Protein AF-A0A1B7W3V5-F1 (afdb_monomer)

Solvent-accessible surface area (backbone atoms only — not comparable to full-atom values): 7570 Å² total; per-residue (Å²): 112,82,66,56,47,81,77,44,81,58,100,45,37,40,30,19,40,27,80,92,68,56,28,40,35,39,39,38,47,48,77,54,69,86,90,55,86,82,59,52,76,68,56,48,47,54,52,42,54,51,48,47,41,69,74,65,67,60,61,54,48,75,78,44,76,44,82,42,69,58,96,86,27,57,30,40,37,37,35,29,43,30,86,88,63,26,31,33,46,36,41,28,35,48,55,91,55,33,41,40,39,37,36,40,37,23,60,61,76,90,46,71,68,53,54,51,42,62,73,53,65,78,86,62,75,91,74,65,76,80,85,127

Structure (mmCIF, N/CA/C/O backbone):
data_AF-A0A1B7W3V5-F1
#
_entry.id   AF-A0A1B7W3V5-F1
#
loop_
_atom_site.group_PDB
_atom_site.id
_atom_site.type_symbol
_atom_site.label_atom_id
_atom_site.label_alt_id
_atom_site.label_comp_id
_atom_site.label_asym_id
_atom_site.label_entity_id
_atom_site.label_seq_id
_atom_site.pdbx_PDB_ins_code
_atom_site.Cartn_x
_atom_site.Cartn_y
_atom_site.Cartn_z
_atom_site.occupancy
_atom_site.B_iso_or_equiv
_atom_site.auth_seq_id
_atom_site.auth_comp_id
_atom_site.auth_asym_id
_atom_site.auth_atom_id
_atom_site.pdbx_PDB_model_num
ATOM 1 N N . TRP A 1 1 ? -11.019 -5.992 -4.744 1.00 78.12 1 TRP A N 1
ATOM 2 C CA . TRP A 1 1 ? -12.164 -5.104 -4.443 1.00 78.12 1 TRP A CA 1
ATOM 3 C C . TRP A 1 1 ? -11.693 -4.188 -3.331 1.00 78.12 1 TRP A C 1
ATOM 5 O O . TRP A 1 1 ? -11.041 -4.697 -2.429 1.00 78.12 1 TRP A O 1
ATOM 15 N N . MET A 1 2 ? -11.888 -2.871 -3.448 1.00 91.12 2 MET A N 1
ATOM 16 C CA . MET A 1 2 ? -11.469 -1.946 -2.387 1.00 91.12 2 MET A CA 1
ATOM 17 C C . MET A 1 2 ? -12.506 -1.970 -1.262 1.00 91.12 2 MET A C 1
ATOM 19 O O . MET A 1 2 ? -13.688 -1.815 -1.578 1.00 91.12 2 MET A O 1
ATOM 23 N N . PRO A 1 3 ? -12.104 -2.144 0.006 1.00 94.12 3 PRO A N 1
ATOM 24 C CA . PRO A 1 3 ? -13.029 -2.034 1.126 1.00 94.12 3 PRO A CA 1
ATOM 25 C C . PRO A 1 3 ? -13.400 -0.575 1.408 1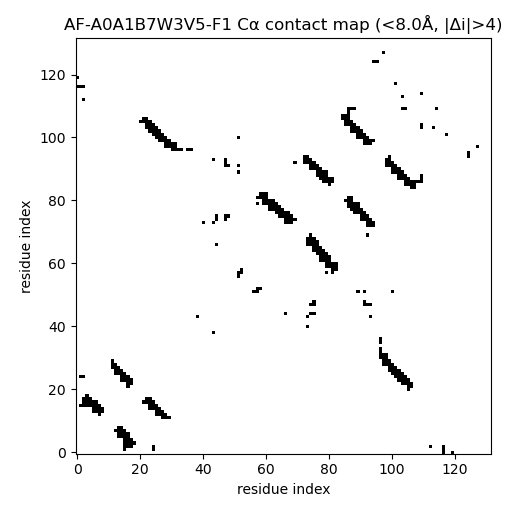.00 94.12 3 PRO A C 1
ATOM 27 O O . PRO A 1 3 ? -12.607 0.326 1.151 1.00 94.12 3 PRO A O 1
ATOM 30 N N . GLY A 1 4 ? -14.575 -0.337 1.987 1.00 94.81 4 GLY A N 1
ATOM 31 C CA . GLY A 1 4 ? -15.018 1.006 2.374 1.00 94.81 4 GLY A CA 1
ATOM 32 C C . GLY A 1 4 ? -15.430 1.915 1.209 1.00 94.81 4 GLY A C 1
ATOM 33 O O . GLY A 1 4 ? -15.608 1.482 0.069 1.00 94.81 4 GLY A O 1
ATOM 34 N N . GLU A 1 5 ? -15.616 3.195 1.522 1.00 97.00 5 GLU A N 1
ATOM 35 C CA . GLU A 1 5 ? -16.067 4.219 0.577 1.00 97.00 5 GLU A CA 1
ATOM 36 C C . GLU A 1 5 ? -14.885 4.960 -0.048 1.00 97.00 5 GLU A C 1
ATOM 38 O O . GLU A 1 5 ? -13.860 5.174 0.598 1.00 97.00 5 GLU A O 1
ATOM 43 N N . VAL A 1 6 ? -15.015 5.366 -1.313 1.00 97.56 6 VAL A N 1
ATOM 44 C CA . VAL A 1 6 ? -13.954 6.085 -2.033 1.00 97.56 6 VAL A CA 1
ATOM 45 C C . VAL A 1 6 ? -13.790 7.493 -1.473 1.00 97.56 6 VAL A C 1
ATOM 47 O O . VAL A 1 6 ? -14.704 8.307 -1.563 1.00 97.56 6 VAL A O 1
ATOM 50 N N . ALA A 1 7 ? -12.598 7.784 -0.956 1.00 96.06 7 ALA A N 1
ATOM 51 C CA . ALA A 1 7 ? -12.196 9.118 -0.520 1.00 96.06 7 ALA A CA 1
ATOM 52 C C . ALA A 1 7 ? -11.414 9.860 -1.615 1.00 96.06 7 ALA A C 1
ATOM 54 O O . ALA A 1 7 ? -11.588 11.062 -1.798 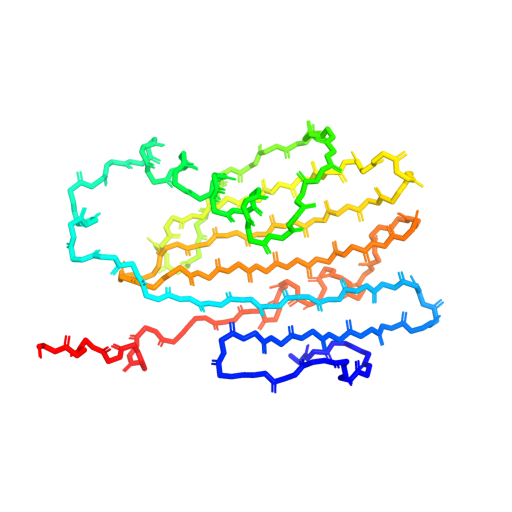1.00 96.06 7 ALA A O 1
ATOM 55 N N . GLU A 1 8 ? -10.585 9.144 -2.378 1.00 96.06 8 GLU A N 1
ATOM 56 C CA . GLU A 1 8 ? -9.818 9.700 -3.493 1.00 96.06 8 GLU A CA 1
ATOM 57 C C . GLU A 1 8 ? -9.692 8.662 -4.609 1.00 96.06 8 GLU A C 1
ATOM 59 O O . GLU A 1 8 ? -9.433 7.490 -4.350 1.00 96.06 8 GLU A O 1
ATOM 64 N N . ASN A 1 9 ? -9.854 9.094 -5.858 1.00 96.12 9 ASN A N 1
ATOM 65 C CA . ASN A 1 9 ? -9.646 8.258 -7.035 1.00 96.12 9 ASN A CA 1
ATOM 66 C C . ASN A 1 9 ? -9.030 9.103 -8.150 1.00 96.12 9 ASN A C 1
ATOM 68 O O . ASN A 1 9 ? -9.717 9.893 -8.802 1.00 96.12 9 ASN A O 1
ATOM 72 N N . THR A 1 10 ? -7.725 8.955 -8.344 1.00 94.62 10 THR A N 1
ATOM 73 C CA . THR A 1 10 ? -6.975 9.625 -9.405 1.00 94.62 10 THR A CA 1
ATOM 74 C C . THR A 1 10 ? -6.401 8.604 -10.381 1.00 94.62 10 THR A C 1
ATOM 76 O O . THR A 1 10 ? -6.533 7.394 -10.218 1.00 94.62 10 THR A O 1
ATOM 79 N N . LYS A 1 11 ? -5.699 9.090 -11.410 1.00 91.44 11 LYS A N 1
ATOM 80 C CA . LYS A 1 11 ? -4.975 8.224 -12.347 1.00 91.44 11 LYS A CA 1
ATOM 81 C C . LYS A 1 11 ? -3.946 7.316 -11.652 1.00 91.44 11 LYS A C 1
ATOM 83 O O . LYS A 1 11 ? -3.671 6.244 -12.176 1.00 91.44 11 LYS A O 1
ATOM 88 N N . ASN A 1 12 ? -3.362 7.758 -10.535 1.00 91.56 12 ASN A N 1
ATOM 89 C CA . ASN A 1 12 ? -2.200 7.115 -9.909 1.00 91.56 12 ASN A CA 1
ATOM 90 C C . ASN A 1 12 ? -2.447 6.669 -8.461 1.00 91.56 12 ASN A C 1
ATOM 92 O O . ASN A 1 12 ? -1.563 6.060 -7.859 1.00 91.56 12 ASN A O 1
ATOM 96 N N . SER A 1 13 ? -3.606 6.995 -7.891 1.00 93.25 13 SER A N 1
ATOM 97 C CA . SER A 1 13 ? -3.944 6.722 -6.496 1.00 93.25 13 SER A CA 1
ATOM 98 C C . 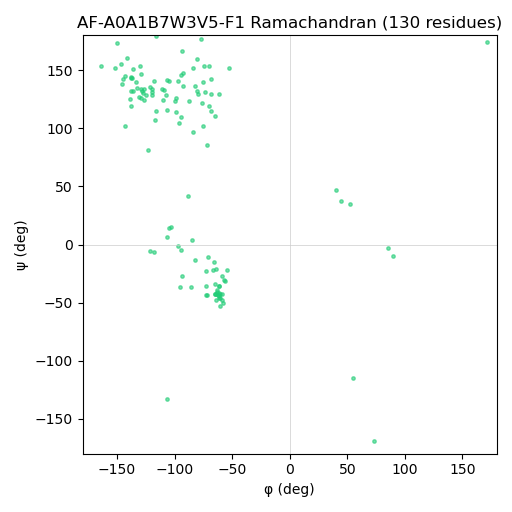SER A 1 13 ? -5.414 6.348 -6.348 1.00 93.25 13 SER A C 1
ATOM 100 O O . SER A 1 13 ? -6.284 6.884 -7.034 1.00 93.25 13 SER A O 1
ATOM 102 N N . LEU A 1 14 ? -5.691 5.442 -5.419 1.00 95.12 14 LEU A N 1
ATOM 103 C CA . LEU A 1 14 ? -7.033 5.108 -4.968 1.00 95.12 14 LEU A CA 1
ATOM 104 C C . LEU A 1 14 ? -7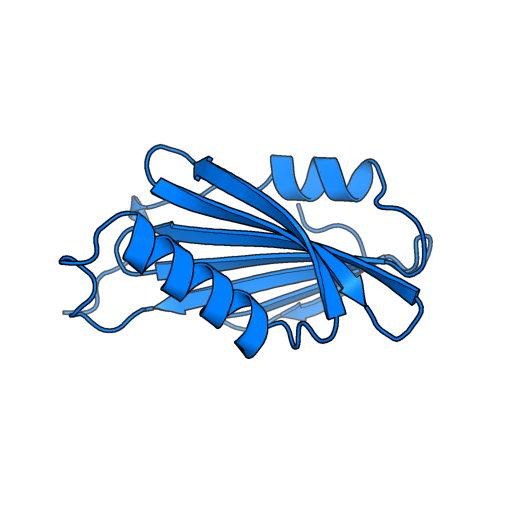.003 4.963 -3.452 1.00 95.12 14 LEU A C 1
ATOM 106 O O . LEU A 1 14 ? -6.276 4.119 -2.924 1.00 95.12 14 LEU A O 1
ATOM 110 N N . LEU A 1 15 ? -7.777 5.798 -2.766 1.00 95.50 15 LEU A N 1
ATOM 111 C CA . LEU A 1 15 ? -7.929 5.761 -1.321 1.00 95.50 15 LEU A CA 1
ATOM 112 C C . LEU A 1 15 ? -9.385 5.501 -0.973 1.00 95.50 15 LEU A C 1
ATOM 114 O O . LEU A 1 15 ? -10.294 6.151 -1.500 1.00 95.50 15 LEU A O 1
ATOM 118 N N . THR A 1 16 ? -9.594 4.581 -0.045 1.00 97.06 16 THR A N 1
ATOM 119 C CA . THR A 1 16 ? -10.909 4.300 0.517 1.00 97.06 16 THR A CA 1
ATOM 120 C C . THR A 1 16 ? -10.855 4.296 2.037 1.00 97.06 16 THR A C 1
ATOM 122 O O . THR A 1 16 ? -9.806 4.059 2.638 1.00 97.06 16 THR A O 1
ATOM 125 N N . VAL A 1 17 ? -11.988 4.591 2.667 1.00 96.56 17 VAL A N 1
ATOM 126 C CA . VAL A 1 17 ? -12.117 4.636 4.123 1.00 96.56 17 VAL A CA 1
ATOM 127 C C . VAL A 1 17 ? -13.269 3.740 4.541 1.00 96.56 17 VAL A C 1
ATOM 129 O O . VAL A 1 17 ? -14.399 3.904 4.081 1.00 96.56 17 VAL A O 1
ATOM 132 N N . ASN A 1 18 ? -12.989 2.794 5.430 1.00 95.25 18 ASN A N 1
ATOM 133 C CA . ASN A 1 18 ? -14.020 2.085 6.167 1.00 95.25 18 ASN A CA 1
ATOM 134 C C . ASN A 1 18 ? -14.226 2.792 7.512 1.00 95.25 18 ASN A C 1
ATOM 136 O O . ASN A 1 18 ? -13.365 2.751 8.390 1.00 95.25 18 ASN A O 1
ATOM 140 N N . THR A 1 19 ? -15.368 3.459 7.661 1.00 93.44 19 THR A N 1
ATOM 141 C CA . THR A 1 19 ? -15.707 4.233 8.863 1.00 93.44 19 THR A CA 1
ATOM 142 C C . THR A 1 19 ? -16.055 3.355 10.062 1.00 93.44 19 THR A C 1
ATOM 144 O O . THR A 1 19 ? -15.909 3.810 11.190 1.00 93.44 19 THR A O 1
ATOM 147 N N . LEU A 1 20 ? -16.469 2.100 9.848 1.00 91.75 20 LEU A N 1
ATOM 148 C CA . LEU A 1 20 ? -16.783 1.166 10.935 1.00 91.75 20 LEU A CA 1
ATOM 149 C C . LEU A 1 20 ? -15.524 0.679 11.651 1.00 91.75 20 LEU A C 1
ATOM 151 O O . LEU A 1 20 ? -15.546 0.459 12.856 1.00 91.75 20 LEU A O 1
ATOM 155 N N . THR A 1 21 ? -14.442 0.488 10.897 1.00 91.31 21 THR A N 1
ATOM 156 C CA . THR A 1 21 ? -13.157 -0.026 11.395 1.00 91.31 21 THR A CA 1
ATOM 157 C C . THR A 1 21 ? -12.088 1.060 11.483 1.00 91.31 21 THR A C 1
ATOM 159 O O . THR A 1 21 ? -10.918 0.742 11.691 1.00 91.31 21 THR A O 1
ATOM 162 N N . GLU A 1 22 ? -12.465 2.321 11.242 1.00 93.25 22 GLU A N 1
ATOM 163 C CA . GLU A 1 22 ? -11.563 3.477 11.143 1.00 93.25 22 GLU A CA 1
ATOM 164 C C . GLU A 1 22 ? -10.302 3.179 10.303 1.00 93.25 22 GLU A C 1
ATOM 166 O O . GLU A 1 22 ? -9.192 3.604 10.629 1.00 93.25 22 GLU A O 1
ATOM 171 N N . THR A 1 23 ? -10.466 2.402 9.225 1.00 95.38 23 THR A N 1
ATOM 172 C CA . THR A 1 23 ? -9.351 1.910 8.409 1.00 95.38 23 THR A CA 1
ATOM 173 C C . THR A 1 23 ? -9.300 2.631 7.072 1.00 95.38 23 THR A C 1
ATOM 175 O O . THR A 1 23 ? -10.286 2.692 6.338 1.00 95.38 23 THR A O 1
ATOM 178 N N . VAL A 1 24 ? -8.122 3.148 6.737 1.00 94.88 24 VAL A N 1
ATOM 179 C CA . VAL A 1 24 ? -7.814 3.752 5.443 1.00 94.88 24 VAL A CA 1
ATOM 180 C C . VAL A 1 24 ? -7.062 2.738 4.594 1.00 94.88 24 VAL A C 1
ATOM 182 O O . VAL A 1 24 ? -5.996 2.263 4.991 1.00 94.88 24 VAL A O 1
ATOM 185 N N . TYR A 1 25 ? -7.589 2.447 3.410 1.00 96.06 25 TYR A N 1
ATOM 186 C CA . TYR A 1 25 ? -6.944 1.613 2.404 1.00 96.06 25 TYR A CA 1
ATOM 187 C C . TYR A 1 25 ? -6.404 2.479 1.277 1.00 96.06 25 TYR A C 1
ATOM 189 O O . TYR A 1 25 ? -7.022 3.457 0.862 1.00 96.06 25 TYR A O 1
ATOM 197 N N . MET A 1 26 ? -5.229 2.115 0.786 1.00 94.88 26 MET A N 1
ATOM 198 C CA . MET A 1 26 ? -4.433 2.927 -0.121 1.00 94.88 26 MET A CA 1
ATOM 199 C C . MET A 1 26 ? -3.848 2.049 -1.216 1.00 94.88 26 MET A C 1
ATOM 201 O O . MET A 1 26 ? -3.231 1.024 -0.930 1.00 94.88 26 MET A O 1
ATOM 205 N N . ILE A 1 27 ? -3.978 2.487 -2.462 1.00 94.50 27 ILE A N 1
ATOM 206 C CA . ILE A 1 27 ? -3.196 1.992 -3.590 1.00 94.50 27 ILE A CA 1
ATOM 207 C C . ILE A 1 27 ? -2.586 3.199 -4.284 1.00 94.50 27 ILE A C 1
ATOM 209 O O . ILE A 1 27 ? -3.296 4.139 -4.626 1.00 94.50 27 ILE A O 1
ATOM 213 N N . PHE A 1 28 ? -1.286 3.148 -4.534 1.00 93.12 28 PHE A N 1
ATOM 214 C CA . PHE A 1 28 ? -0.568 4.108 -5.356 1.00 93.12 28 PHE A CA 1
ATOM 215 C C . PHE A 1 28 ? 0.256 3.362 -6.394 1.00 93.12 28 PHE A C 1
ATOM 217 O O . PHE A 1 28 ? 0.777 2.277 -6.134 1.00 93.12 28 PHE A O 1
ATOM 224 N N . HIS A 1 29 ? 0.415 3.950 -7.571 1.00 92.75 29 HIS A N 1
ATOM 225 C CA . HIS A 1 29 ? 1.360 3.443 -8.551 1.00 92.75 29 HIS A CA 1
ATOM 226 C C . HIS A 1 29 ? 1.988 4.565 -9.367 1.00 92.75 29 HIS A C 1
ATOM 228 O O . HIS A 1 29 ? 1.403 5.626 -9.572 1.00 92.75 29 HIS A O 1
ATOM 234 N N . GLY A 1 30 ? 3.177 4.301 -9.891 1.00 90.00 30 GLY A N 1
ATOM 235 C CA . GLY A 1 30 ? 3.893 5.241 -10.739 1.00 90.00 30 GLY A CA 1
ATOM 236 C C . GLY A 1 30 ? 5.008 4.556 -11.505 1.00 90.00 30 GLY A C 1
ATOM 237 O O . GLY A 1 30 ? 5.530 3.529 -11.072 1.00 90.00 30 GLY A O 1
ATOM 238 N N . ASP A 1 31 ? 5.356 5.119 -12.653 1.00 88.38 31 ASP A N 1
ATOM 239 C CA . ASP A 1 31 ? 6.450 4.602 -13.465 1.00 88.38 31 ASP A CA 1
ATOM 240 C C . ASP A 1 31 ? 7.792 5.115 -12.931 1.00 88.38 31 ASP A C 1
ATOM 242 O O . ASP A 1 31 ? 7.941 6.282 -12.561 1.00 88.38 31 ASP A O 1
ATOM 246 N N . LEU A 1 32 ? 8.765 4.213 -12.865 1.00 82.00 32 LEU A N 1
ATOM 247 C CA . LEU A 1 32 ? 10.144 4.495 -12.517 1.00 82.00 32 LEU A CA 1
ATOM 248 C C . LEU A 1 32 ? 10.917 4.971 -13.761 1.00 82.00 32 LEU A C 1
ATOM 250 O O . LEU A 1 32 ? 10.606 4.571 -14.898 1.00 82.00 32 LEU A O 1
ATOM 254 N N . PRO A 1 33 ? 11.961 5.798 -13.563 1.00 75.88 33 PRO A N 1
ATOM 255 C CA . PRO A 1 33 ? 12.916 6.119 -14.618 1.00 75.88 33 PRO A CA 1
ATOM 256 C C . PRO A 1 33 ? 13.495 4.849 -15.270 1.00 75.88 33 PRO A C 1
ATOM 258 O O . PRO A 1 33 ? 13.570 3.793 -14.637 1.00 75.88 33 PRO A O 1
ATOM 261 N N . THR A 1 34 ? 13.896 4.947 -16.542 1.00 64.00 34 THR A N 1
ATOM 262 C CA . THR A 1 34 ? 14.469 3.848 -17.354 1.00 64.00 34 THR A CA 1
ATOM 263 C C . THR A 1 34 ? 15.681 3.169 -16.722 1.00 64.00 34 THR A C 1
ATOM 265 O O . THR A 1 34 ? 15.961 2.013 -17.013 1.00 64.00 34 THR A O 1
ATOM 268 N N . ASP A 1 35 ? 16.359 3.851 -15.809 1.00 62.69 35 ASP A N 1
ATOM 269 C CA . ASP A 1 35 ? 17.638 3.441 -15.241 1.00 62.69 35 ASP A CA 1
ATOM 270 C C . ASP A 1 35 ? 17.441 2.538 -14.008 1.00 62.69 35 ASP A C 1
ATOM 272 O O . ASP A 1 35 ? 18.080 2.726 -12.984 1.00 62.69 35 ASP A O 1
ATOM 276 N N . THR A 1 36 ? 16.494 1.598 -14.040 1.00 61.12 36 THR A N 1
ATOM 277 C CA . THR A 1 36 ? 16.210 0.716 -12.885 1.00 61.12 36 THR A CA 1
ATOM 278 C C . THR A 1 36 ? 16.438 -0.767 -13.167 1.00 61.12 36 THR A C 1
ATOM 280 O O . THR A 1 36 ? 16.456 -1.566 -12.233 1.00 61.12 36 THR A O 1
ATOM 283 N N . ASP A 1 37 ? 16.729 -1.130 -14.419 1.00 64.50 37 ASP A N 1
ATOM 284 C CA . ASP A 1 37 ? 16.952 -2.521 -14.839 1.00 64.50 37 ASP A CA 1
ATOM 285 C C . ASP A 1 37 ? 18.277 -3.127 -14.324 1.00 64.50 37 ASP A C 1
ATOM 287 O O . ASP A 1 37 ? 18.482 -4.334 -14.436 1.00 64.50 37 ASP A O 1
ATOM 291 N N . TYR A 1 38 ? 19.182 -2.320 -13.756 1.00 68.31 38 TYR A N 1
ATOM 292 C CA . TYR A 1 38 ? 20.471 -2.780 -13.216 1.00 68.31 38 TYR A CA 1
ATOM 293 C C . TYR A 1 38 ? 20.456 -3.078 -11.712 1.00 68.31 38 TYR A C 1
ATOM 295 O O . TYR A 1 38 ? 21.485 -3.490 -11.176 1.00 68.31 38 TYR A O 1
ATOM 303 N N . LEU A 1 39 ? 19.342 -2.818 -11.021 1.00 75.06 39 LEU A N 1
ATOM 304 C CA . LEU A 1 39 ? 19.294 -2.927 -9.566 1.00 75.06 39 LEU A CA 1
ATOM 305 C C . LEU A 1 39 ? 19.286 -4.394 -9.124 1.00 75.06 39 LEU A C 1
ATOM 307 O O . LEU A 1 39 ? 18.479 -5.195 -9.601 1.00 75.06 39 LEU A O 1
ATOM 311 N N . ASP A 1 40 ? 20.157 -4.735 -8.177 1.00 82.44 40 ASP A N 1
ATOM 312 C CA . ASP A 1 40 ? 20.100 -6.025 -7.490 1.00 82.44 40 ASP A CA 1
ATOM 313 C C . ASP A 1 40 ? 18.980 -6.063 -6.430 1.00 82.44 40 ASP A C 1
ATOM 315 O O . ASP A 1 40 ? 18.262 -5.087 -6.193 1.00 82.44 40 ASP A O 1
ATOM 319 N N . SER A 1 41 ? 18.794 -7.214 -5.783 1.00 80.12 41 SER A N 1
ATOM 320 C CA . SER A 1 41 ? 17.717 -7.411 -4.807 1.00 80.12 41 SER A CA 1
ATOM 321 C C . SER A 1 41 ? 17.797 -6.485 -3.588 1.00 80.12 41 SER A C 1
ATOM 323 O O . SER A 1 41 ? 16.752 -6.057 -3.095 1.00 80.12 41 SER A O 1
ATOM 325 N N . GLU A 1 42 ? 18.999 -6.161 -3.104 1.00 84.69 42 GLU A N 1
ATOM 326 C CA . GLU A 1 42 ? 19.176 -5.258 -1.957 1.00 84.69 42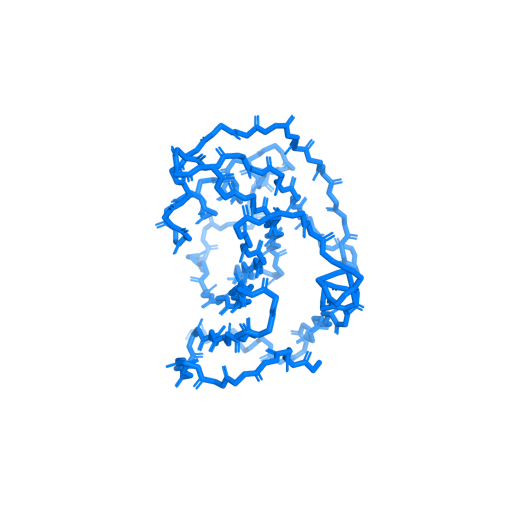 GLU A CA 1
ATOM 327 C C . GLU A 1 42 ? 18.863 -3.817 -2.369 1.00 84.69 42 GLU A C 1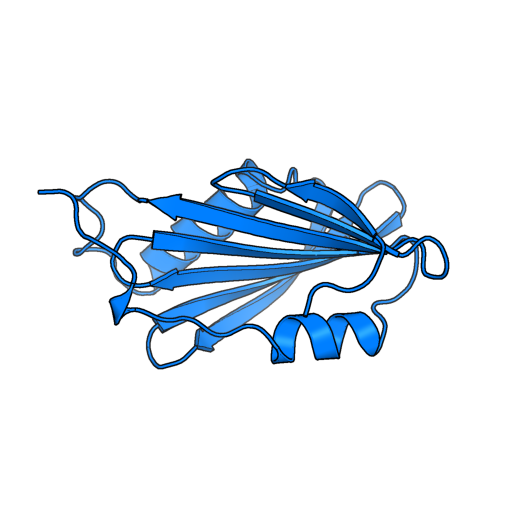
ATOM 329 O O . GLU A 1 42 ? 18.111 -3.115 -1.692 1.00 84.69 42 GLU A O 1
ATOM 334 N N . GLN A 1 43 ? 19.335 -3.398 -3.542 1.00 86.62 43 GLN A N 1
ATOM 335 C CA . GLN A 1 43 ? 19.045 -2.071 -4.080 1.00 86.62 43 GLN A CA 1
ATOM 336 C C . GLN A 1 43 ? 17.548 -1.878 -4.358 1.00 86.62 43 GLN A C 1
ATOM 338 O O . GLN A 1 43 ? 16.977 -0.833 -4.035 1.00 86.62 43 GLN A O 1
ATOM 343 N N . ILE A 1 44 ? 16.873 -2.898 -4.899 1.00 85.62 44 ILE A N 1
ATOM 344 C CA . ILE A 1 44 ? 15.415 -2.886 -5.079 1.00 85.62 44 ILE A CA 1
ATOM 345 C C . ILE A 1 44 ? 14.712 -2.695 -3.734 1.00 85.62 44 ILE A C 1
ATOM 347 O O . ILE A 1 44 ? 13.774 -1.901 -3.629 1.00 85.62 44 ILE A O 1
ATOM 351 N N . ARG A 1 45 ? 15.172 -3.378 -2.685 1.00 85.06 45 ARG A N 1
ATOM 352 C CA . ARG A 1 45 ? 14.599 -3.255 -1.343 1.00 85.06 45 ARG A CA 1
ATOM 353 C C . ARG A 1 45 ? 14.724 -1.836 -0.799 1.00 85.06 45 ARG A C 1
ATOM 355 O O . ARG A 1 45 ? 13.742 -1.298 -0.285 1.00 85.06 45 ARG A O 1
ATOM 362 N N . GLU A 1 46 ? 15.890 -1.215 -0.929 1.00 87.50 46 GLU A N 1
ATOM 363 C CA . GLU A 1 46 ? 16.108 0.170 -0.502 1.00 87.50 46 GLU A CA 1
ATOM 364 C C . GLU A 1 46 ? 15.195 1.149 -1.250 1.00 87.50 46 GLU A C 1
ATOM 366 O O . GLU A 1 46 ? 14.573 2.023 -0.633 1.00 87.50 46 GLU A O 1
ATOM 371 N N . VAL A 1 47 ? 15.042 0.964 -2.566 1.00 88.88 47 VAL A N 1
ATOM 372 C CA . VAL A 1 47 ? 14.121 1.755 -3.395 1.00 88.88 47 VAL A CA 1
ATOM 373 C C . VAL A 1 47 ? 12.683 1.594 -2.913 1.00 88.88 47 VAL A C 1
ATOM 375 O O . VAL A 1 47 ? 11.975 2.592 -2.750 1.00 88.88 47 VAL A O 1
ATOM 378 N N . LEU A 1 48 ? 12.247 0.364 -2.638 1.00 91.31 48 LEU A N 1
ATOM 379 C CA . LEU A 1 48 ? 10.898 0.077 -2.158 1.00 91.31 48 LEU A CA 1
ATOM 380 C C . LEU A 1 48 ? 10.635 0.698 -0.779 1.00 91.31 48 LEU A C 1
ATOM 382 O O . LEU A 1 48 ? 9.628 1.385 -0.596 1.00 91.31 48 LEU A O 1
ATOM 386 N N . GLN A 1 49 ? 11.553 0.530 0.177 1.00 88.44 49 GLN A N 1
ATOM 387 C CA . GLN A 1 49 ? 11.428 1.123 1.513 1.00 88.44 49 GLN A CA 1
ATOM 388 C C . GLN A 1 49 ? 11.398 2.653 1.459 1.00 88.44 49 GLN A C 1
ATOM 390 O O . GLN A 1 49 ? 10.572 3.286 2.122 1.00 88.44 49 GLN A O 1
ATOM 395 N N . THR A 1 50 ? 12.272 3.255 0.652 1.00 88.12 50 THR A N 1
ATOM 396 C CA . THR A 1 50 ? 12.318 4.710 0.461 1.00 88.12 50 THR A CA 1
ATOM 397 C C . THR A 1 50 ? 11.027 5.213 -0.175 1.00 88.12 50 THR A C 1
ATOM 399 O O . THR A 1 50 ? 10.463 6.216 0.263 1.00 88.12 50 THR A O 1
ATOM 402 N N . SER A 1 51 ? 10.514 4.487 -1.170 1.00 88.44 51 SER A N 1
ATOM 403 C CA . SER A 1 51 ? 9.277 4.833 -1.867 1.00 88.44 51 SER A CA 1
ATOM 404 C C . SER A 1 51 ? 8.058 4.762 -0.954 1.00 88.44 51 SER A C 1
ATOM 406 O O . SER A 1 51 ? 7.240 5.680 -0.978 1.00 88.44 51 SER A O 1
ATOM 408 N N . LEU A 1 52 ? 7.962 3.731 -0.109 1.00 88.25 52 LEU A N 1
ATOM 409 C CA . LEU A 1 52 ? 6.923 3.624 0.916 1.00 88.25 52 LEU A CA 1
ATOM 410 C C . LEU A 1 52 ? 6.955 4.826 1.864 1.00 88.25 52 LEU A C 1
ATOM 412 O O . LEU A 1 52 ? 5.942 5.499 2.042 1.00 88.25 52 LEU A O 1
ATOM 416 N N . ARG A 1 53 ? 8.133 5.153 2.409 1.00 83.38 53 ARG A N 1
ATOM 417 C CA . ARG A 1 53 ? 8.294 6.284 3.336 1.00 83.38 53 ARG A CA 1
ATOM 418 C C . ARG A 1 53 ? 7.940 7.628 2.706 1.00 83.38 53 ARG A C 1
ATOM 420 O O . ARG A 1 53 ? 7.298 8.443 3.359 1.00 83.38 53 ARG A O 1
ATOM 427 N N . LYS A 1 54 ? 8.343 7.851 1.452 1.00 82.31 54 LYS A N 1
ATOM 428 C CA . LYS A 1 54 ? 8.118 9.116 0.741 1.00 82.31 54 LYS A CA 1
ATOM 429 C C . LYS A 1 54 ? 6.657 9.320 0.340 1.00 82.31 54 LYS A C 1
ATOM 431 O O . LYS A 1 54 ? 6.164 10.436 0.452 1.00 82.31 54 LYS A O 1
ATOM 436 N N . ASN A 1 55 ? 5.990 8.283 -0.168 1.00 75.19 55 ASN A N 1
ATOM 437 C CA . ASN A 1 55 ? 4.676 8.436 -0.801 1.00 75.19 55 ASN A CA 1
ATOM 438 C C . ASN A 1 55 ? 3.501 8.207 0.153 1.00 75.19 55 ASN A C 1
ATOM 440 O O . ASN A 1 55 ? 2.441 8.779 -0.066 1.00 75.19 55 ASN A O 1
ATOM 444 N N . LEU A 1 56 ? 3.672 7.399 1.203 1.00 70.06 56 LEU A N 1
ATOM 445 C CA . LEU A 1 56 ? 2.592 7.086 2.149 1.00 70.06 56 LEU A CA 1
ATOM 446 C C . LEU A 1 56 ? 2.715 7.859 3.472 1.00 70.06 56 LEU A C 1
ATOM 448 O O . LEU A 1 56 ? 2.087 7.480 4.457 1.00 70.06 56 LEU A O 1
ATOM 452 N N . ASP A 1 57 ? 3.557 8.905 3.496 1.00 66.88 57 ASP A N 1
ATOM 453 C CA . ASP A 1 57 ? 3.915 9.713 4.676 1.00 66.88 57 ASP A CA 1
ATOM 454 C C . ASP A 1 57 ? 4.101 8.851 5.933 1.00 66.88 57 ASP A C 1
ATOM 456 O O . ASP A 1 57 ? 3.557 9.119 7.008 1.00 66.88 57 ASP A O 1
ATOM 460 N N . ILE A 1 58 ? 4.843 7.750 5.780 1.00 70.44 58 ILE A N 1
ATOM 461 C CA . ILE A 1 58 ? 5.047 6.773 6.848 1.00 70.44 58 ILE A CA 1
ATOM 462 C C . ILE A 1 58 ? 5.977 7.392 7.892 1.00 70.44 58 ILE A C 1
ATOM 464 O O . ILE A 1 58 ? 7.196 7.208 7.875 1.00 70.44 58 ILE A O 1
ATOM 468 N N . ARG A 1 59 ? 5.385 8.137 8.823 1.00 74.00 59 ARG A N 1
ATOM 469 C CA . ARG A 1 59 ? 6.032 8.642 10.032 1.00 74.00 59 ARG A CA 1
ATOM 470 C C . ARG A 1 59 ? 5.722 7.674 11.159 1.00 74.00 59 ARG A C 1
ATOM 472 O O . ARG A 1 59 ? 4.595 7.611 11.646 1.00 74.00 59 ARG A O 1
ATOM 479 N N . GLY A 1 60 ? 6.709 6.870 11.527 1.00 81.38 60 GLY A N 1
ATOM 480 C CA . GLY A 1 60 ? 6.523 5.826 12.522 1.00 81.38 60 GLY A CA 1
ATOM 481 C C . GLY A 1 60 ? 7.724 4.903 12.641 1.00 81.38 60 GLY A C 1
ATOM 482 O O . GLY A 1 60 ? 8.690 4.986 11.879 1.00 81.38 60 GLY A O 1
ATOM 483 N N . LYS A 1 61 ? 7.653 4.009 13.622 1.00 89.69 61 LYS A N 1
ATOM 484 C CA . LYS A 1 61 ? 8.642 2.959 13.832 1.00 89.69 61 LYS A CA 1
ATOM 485 C C . LYS A 1 61 ? 8.254 1.746 12.994 1.00 89.69 61 LYS A C 1
ATOM 487 O O . LYS A 1 61 ? 7.172 1.195 13.174 1.00 89.69 61 LYS A O 1
ATOM 492 N N . VAL A 1 62 ? 9.154 1.298 12.121 1.00 91.44 62 VAL A N 1
ATOM 493 C CA . VAL A 1 62 ? 9.015 -0.006 11.459 1.00 91.44 62 VAL A CA 1
ATOM 494 C C . VAL A 1 62 ? 9.198 -1.091 12.522 1.00 91.44 62 VAL A C 1
ATOM 496 O O . VAL A 1 62 ? 10.266 -1.202 13.123 1.00 91.44 62 VAL A O 1
ATOM 499 N N . ILE A 1 63 ? 8.140 -1.852 12.784 1.00 93.00 63 ILE A N 1
ATOM 500 C CA . ILE A 1 63 ? 8.120 -2.967 13.738 1.00 93.00 63 ILE A CA 1
ATOM 501 C C . ILE A 1 63 ? 8.592 -4.252 13.062 1.00 93.00 63 ILE A C 1
ATOM 503 O O . ILE A 1 63 ? 9.292 -5.055 13.674 1.00 93.00 63 ILE A O 1
ATOM 507 N N . LYS A 1 64 ? 8.235 -4.429 11.786 1.00 93.38 64 LYS A N 1
ATOM 508 C CA . LYS A 1 64 ? 8.618 -5.588 10.982 1.00 93.38 64 LYS A CA 1
ATOM 509 C C . LYS A 1 64 ? 8.860 -5.163 9.539 1.00 93.38 64 LYS A C 1
ATOM 511 O O . LYS A 1 64 ? 8.145 -4.315 9.015 1.00 93.38 64 LYS A O 1
ATOM 516 N N . SER A 1 65 ? 9.865 -5.768 8.919 1.00 93.50 65 SER A N 1
ATOM 517 C CA . SER A 1 65 ? 10.143 -5.681 7.487 1.00 93.50 65 SER A CA 1
ATOM 518 C C . SER A 1 65 ? 10.293 -7.102 6.964 1.00 93.50 65 SER A C 1
ATOM 520 O O . SER A 1 65 ? 10.945 -7.929 7.605 1.00 93.50 65 SER A O 1
ATOM 522 N N . THR A 1 66 ? 9.627 -7.431 5.867 1.00 94.44 66 THR A N 1
ATOM 523 C CA . THR A 1 66 ? 9.614 -8.784 5.308 1.00 94.44 66 THR A CA 1
ATOM 524 C C . THR A 1 66 ? 9.728 -8.708 3.803 1.00 94.44 66 THR A C 1
ATOM 526 O O . THR A 1 66 ? 8.940 -8.032 3.148 1.00 94.44 66 THR A O 1
ATOM 529 N N . ASP A 1 67 ? 10.716 -9.408 3.264 1.00 91.81 67 ASP A N 1
ATOM 530 C CA . ASP A 1 67 ? 10.882 -9.511 1.824 1.00 91.81 67 ASP A CA 1
ATOM 531 C C . ASP A 1 67 ? 9.826 -10.467 1.276 1.00 91.81 67 ASP A C 1
ATOM 533 O O . ASP A 1 67 ? 9.495 -11.486 1.889 1.00 91.81 67 ASP A O 1
ATOM 537 N N . MET A 1 68 ? 9.265 -10.117 0.127 1.00 90.69 68 MET A N 1
ATOM 538 C CA . MET A 1 68 ? 8.204 -10.890 -0.498 1.00 90.69 68 MET A CA 1
ATOM 539 C C . MET A 1 68 ? 8.369 -10.929 -2.006 1.00 90.69 68 MET A C 1
ATOM 541 O O . MET A 1 68 ? 9.056 -10.109 -2.610 1.00 90.69 68 MET A O 1
ATOM 545 N N . VAL A 1 69 ? 7.718 -11.910 -2.621 1.00 88.75 69 VAL A N 1
ATOM 546 C CA . VAL A 1 69 ? 7.700 -12.073 -4.070 1.00 88.75 69 VAL A CA 1
ATOM 547 C C . VAL A 1 69 ? 6.260 -12.260 -4.508 1.00 88.75 69 VAL A C 1
ATOM 549 O O . VAL A 1 69 ? 5.569 -13.152 -4.019 1.00 88.75 69 VAL A O 1
ATOM 552 N N . ILE A 1 70 ? 5.815 -11.446 -5.461 1.00 85.88 70 ILE A N 1
ATOM 553 C CA . ILE A 1 70 ? 4.495 -11.574 -6.076 1.00 85.88 70 ILE A CA 1
ATOM 554 C C . ILE A 1 70 ? 4.669 -11.891 -7.557 1.00 85.88 70 ILE A C 1
ATOM 556 O O . ILE A 1 70 ? 5.226 -11.108 -8.317 1.00 85.88 70 ILE A O 1
ATOM 560 N N . GLN A 1 71 ? 4.233 -13.079 -7.982 1.00 85.50 71 GLN A N 1
ATOM 561 C CA . GLN A 1 71 ? 4.336 -13.513 -9.386 1.00 85.50 71 GLN A CA 1
ATOM 562 C C . GLN A 1 71 ? 5.760 -13.386 -9.980 1.00 85.50 71 GLN A C 1
ATOM 564 O O . GLN A 1 71 ? 5.923 -13.059 -11.152 1.00 85.50 71 GLN A O 1
ATOM 569 N N . GLY A 1 72 ? 6.793 -13.624 -9.164 1.00 86.88 72 GLY A N 1
ATOM 570 C CA . GLY A 1 72 ? 8.201 -13.505 -9.563 1.00 86.88 72 GLY A CA 1
ATOM 571 C C . GLY A 1 72 ? 8.791 -12.093 -9.462 1.00 86.88 72 GLY A C 1
ATOM 572 O O . GLY A 1 72 ? 9.986 -11.935 -9.690 1.00 86.88 72 GLY A O 1
ATOM 573 N N . TYR A 1 73 ? 7.997 -11.085 -9.091 1.00 87.94 73 TYR A N 1
ATOM 574 C CA . TYR A 1 73 ? 8.466 -9.717 -8.883 1.00 87.94 73 TYR A CA 1
ATOM 575 C C . TYR A 1 73 ? 8.841 -9.462 -7.420 1.00 87.94 73 TYR A C 1
ATOM 577 O O . TYR A 1 73 ? 8.083 -9.859 -6.527 1.00 87.94 73 TYR A O 1
ATOM 585 N N . PRO A 1 74 ? 9.974 -8.789 -7.162 1.00 88.69 74 PRO A N 1
ATOM 586 C CA . PRO A 1 74 ? 10.409 -8.460 -5.815 1.00 88.69 74 PRO A CA 1
ATOM 587 C C . PRO A 1 74 ? 9.483 -7.429 -5.168 1.00 88.69 74 PRO A C 1
ATOM 589 O O . PRO A 1 74 ? 9.002 -6.484 -5.806 1.00 88.69 74 PRO A O 1
ATOM 592 N N . GLY A 1 75 ? 9.263 -7.612 -3.873 1.00 92.44 75 GLY A N 1
ATOM 593 C CA . GLY A 1 75 ? 8.486 -6.715 -3.045 1.00 92.44 75 GLY A CA 1
ATOM 594 C C . GLY A 1 75 ? 8.947 -6.702 -1.597 1.00 92.44 75 GLY A C 1
ATOM 595 O O . GLY A 1 75 ? 9.775 -7.505 -1.166 1.00 92.44 75 GLY A O 1
ATOM 596 N N . ILE A 1 76 ? 8.361 -5.790 -0.836 1.00 94.50 76 ILE A N 1
ATOM 597 C CA . ILE A 1 76 ? 8.568 -5.682 0.602 1.00 94.50 76 ILE A CA 1
ATOM 598 C C . ILE A 1 76 ? 7.247 -5.425 1.303 1.00 94.50 76 ILE A C 1
ATOM 600 O O . ILE A 1 76 ? 6.408 -4.676 0.806 1.00 94.50 76 ILE A O 1
ATOM 604 N N . GLU A 1 77 ? 7.106 -6.002 2.485 1.00 95.06 77 GLU A N 1
ATOM 605 C CA . GLU A 1 77 ? 6.073 -5.671 3.446 1.00 95.06 77 GLU A CA 1
ATOM 606 C C . GLU A 1 77 ? 6.685 -4.978 4.664 1.00 95.06 77 GLU A C 1
ATOM 608 O O . GLU A 1 77 ? 7.684 -5.438 5.221 1.00 95.06 77 GLU A O 1
ATOM 613 N N . LEU A 1 78 ? 6.065 -3.882 5.096 1.00 94.44 78 LEU A N 1
ATOM 614 C CA . LEU A 1 78 ? 6.397 -3.159 6.314 1.00 94.44 78 LEU A CA 1
ATOM 615 C C . LEU A 1 78 ? 5.189 -3.138 7.252 1.00 94.44 78 LEU A C 1
ATOM 617 O O . LEU A 1 78 ? 4.107 -2.702 6.862 1.00 94.44 78 LEU A O 1
ATOM 621 N N . LEU A 1 79 ? 5.410 -3.527 8.508 1.00 94.06 79 LEU A N 1
ATOM 622 C CA . LEU A 1 79 ? 4.499 -3.245 9.615 1.00 94.06 79 LEU A CA 1
ATOM 623 C C . LEU A 1 79 ? 5.029 -2.034 10.381 1.00 94.06 79 LEU A C 1
ATOM 625 O O . LEU A 1 79 ? 6.186 -2.025 10.815 1.00 94.06 79 LEU A O 1
ATOM 629 N N . VAL A 1 80 ? 4.194 -1.019 10.555 1.00 92.94 80 VAL A N 1
ATOM 630 C CA . VAL A 1 80 ? 4.576 0.276 11.113 1.00 92.94 80 VAL A CA 1
ATOM 631 C C . VAL A 1 80 ? 3.664 0.637 12.272 1.00 92.94 80 VAL A C 1
ATOM 633 O O . VAL A 1 80 ? 2.445 0.568 12.163 1.00 92.94 80 VAL A O 1
ATOM 636 N N . GLN A 1 81 ? 4.275 1.084 13.364 1.00 92.44 81 GLN A N 1
ATOM 637 C CA . GLN A 1 81 ? 3.593 1.762 14.457 1.00 92.44 81 GLN A CA 1
ATOM 638 C C . GLN A 1 81 ? 3.784 3.272 14.286 1.00 92.44 81 GLN A C 1
ATOM 640 O O . GLN A 1 81 ? 4.912 3.773 14.369 1.00 92.44 81 GLN A O 1
ATOM 645 N N . HIS A 1 82 ? 2.701 3.999 14.032 1.00 90.81 82 HIS A N 1
ATOM 646 C CA . HIS A 1 82 ? 2.726 5.450 13.868 1.00 90.81 82 HIS A CA 1
ATOM 647 C C . HIS A 1 82 ? 2.758 6.175 15.215 1.00 90.81 82 HIS A C 1
ATOM 649 O O . HIS A 1 82 ? 2.407 5.621 16.260 1.00 90.81 82 HIS A O 1
ATOM 655 N N . SER A 1 83 ? 3.191 7.438 15.192 1.00 88.44 83 SER A N 1
ATOM 656 C CA . SER A 1 83 ? 3.326 8.272 16.396 1.00 88.44 83 SER A CA 1
ATOM 657 C C . SER A 1 83 ? 1.997 8.616 17.068 1.00 88.44 83 SER A C 1
ATOM 659 O O . SER A 1 83 ? 1.987 8.950 18.246 1.00 88.44 83 SER A O 1
ATOM 661 N N . ASP A 1 84 ? 0.891 8.555 16.328 1.00 89.06 84 ASP A N 1
ATOM 662 C CA . ASP A 1 84 ? -0.466 8.767 16.842 1.00 89.06 84 ASP A CA 1
ATOM 663 C C . ASP A 1 84 ? -1.091 7.498 17.448 1.00 89.06 84 ASP A C 1
ATOM 665 O O . ASP A 1 84 ? -2.250 7.519 17.851 1.00 89.06 84 ASP A O 1
ATOM 669 N N . GLY A 1 85 ? -0.334 6.398 17.514 1.00 89.19 85 GLY A N 1
ATOM 670 C CA . GLY A 1 85 ? -0.798 5.111 18.030 1.00 89.19 85 GLY A CA 1
ATOM 671 C C . GLY A 1 85 ? -1.424 4.193 16.978 1.00 89.19 85 GLY A C 1
ATOM 672 O O . GLY A 1 85 ? -1.586 3.010 17.260 1.00 89.19 85 GLY A O 1
ATOM 673 N N . SER A 1 86 ? -1.678 4.677 15.759 1.00 92.19 86 SER A N 1
ATOM 674 C CA . SER A 1 86 ? -2.214 3.841 14.678 1.00 92.19 86 SER A CA 1
ATOM 675 C C . SER A 1 86 ? -1.198 2.817 14.160 1.00 92.19 86 SER A C 1
ATOM 677 O O . SER A 1 86 ? 0.021 3.029 14.214 1.00 92.19 86 SER A O 1
ATOM 679 N N . GLN A 1 87 ? -1.704 1.709 13.623 1.00 93.31 87 GLN A N 1
ATOM 680 C CA . GLN A 1 87 ? -0.918 0.670 12.967 1.00 93.31 87 GLN A CA 1
ATOM 681 C C . GLN A 1 87 ? -1.112 0.714 11.454 1.00 93.31 87 GLN A C 1
ATOM 683 O O . GLN A 1 87 ? -2.212 0.945 10.951 1.00 93.31 87 GLN A O 1
ATOM 688 N N . GLY A 1 88 ? -0.028 0.472 10.724 1.00 94.19 88 GLY A N 1
ATOM 689 C CA . GLY A 1 88 ? -0.033 0.395 9.272 1.00 94.19 88 GLY A CA 1
ATOM 690 C C . GLY A 1 88 ? 0.649 -0.870 8.768 1.00 94.19 88 GLY A C 1
ATOM 691 O O . GLY A 1 88 ? 1.748 -1.203 9.212 1.00 94.19 88 GLY A O 1
ATOM 692 N N . GLN A 1 89 ? 0.019 -1.549 7.814 1.00 95.44 89 GLN A N 1
ATOM 693 C CA . GLN A 1 89 ? 0.664 -2.554 6.973 1.00 95.44 89 GLN A CA 1
ATOM 694 C C . GLN A 1 89 ? 0.795 -1.986 5.572 1.00 95.44 89 GLN A C 1
ATOM 696 O O . GLN A 1 89 ? -0.156 -1.431 5.022 1.00 95.44 89 GLN A O 1
ATOM 701 N N . TYR A 1 90 ? 1.984 -2.123 5.002 1.00 95.38 90 TYR A N 1
ATOM 702 C CA . TYR A 1 90 ? 2.314 -1.550 3.712 1.00 95.38 90 TYR A CA 1
ATOM 703 C C . TYR A 1 90 ? 3.070 -2.554 2.868 1.00 95.38 90 TYR A C 1
ATOM 705 O O . TYR A 1 90 ? 4.044 -3.132 3.337 1.00 95.38 90 TYR A O 1
ATOM 713 N N . GLN A 1 91 ? 2.656 -2.721 1.621 1.00 95.38 91 GLN A N 1
ATOM 714 C CA . GLN A 1 91 ? 3.331 -3.560 0.646 1.00 95.38 91 GLN A CA 1
ATOM 715 C C . GLN A 1 91 ? 3.795 -2.702 -0.523 1.00 95.38 91 GLN A C 1
ATOM 717 O O . GLN A 1 91 ? 3.094 -1.783 -0.949 1.00 95.38 91 GLN A O 1
ATOM 722 N N . ALA A 1 92 ? 4.980 -2.988 -1.044 1.00 94.44 92 ALA A N 1
ATOM 723 C CA . ALA A 1 92 ? 5.479 -2.332 -2.238 1.00 94.44 92 ALA A CA 1
ATOM 724 C C . ALA A 1 92 ? 6.141 -3.325 -3.182 1.00 94.44 92 ALA A C 1
ATOM 726 O O . ALA A 1 92 ? 6.822 -4.244 -2.736 1.00 94.44 92 ALA A O 1
ATOM 727 N N . TYR A 1 93 ? 5.955 -3.108 -4.482 1.00 92.88 93 TYR A N 1
ATOM 728 C CA . TYR A 1 93 ? 6.423 -3.993 -5.544 1.00 92.88 93 TYR A CA 1
ATOM 729 C C . TYR A 1 93 ? 7.005 -3.190 -6.699 1.00 92.88 93 TYR A C 1
ATOM 731 O O . TYR A 1 93 ? 6.454 -2.149 -7.066 1.00 92.88 93 TYR A O 1
ATOM 739 N N . ILE A 1 94 ? 8.066 -3.711 -7.316 1.00 89.38 94 ILE A N 1
ATOM 740 C CA . ILE A 1 94 ? 8.536 -3.237 -8.621 1.00 89.38 94 ILE A CA 1
ATOM 741 C C . ILE A 1 94 ? 8.175 -4.289 -9.660 1.00 89.38 94 ILE A C 1
ATOM 743 O O . ILE A 1 94 ? 8.668 -5.414 -9.630 1.00 89.38 94 ILE A O 1
ATOM 747 N N . VAL A 1 95 ? 7.308 -3.915 -10.595 1.00 88.56 95 VAL A N 1
ATOM 748 C CA . VAL A 1 95 ? 6.869 -4.782 -11.686 1.00 88.56 95 VAL A CA 1
ATOM 749 C C . VAL A 1 95 ? 7.310 -4.152 -12.991 1.00 88.56 95 VAL A C 1
ATOM 751 O O . VAL A 1 95 ? 6.726 -3.162 -13.436 1.00 88.56 95 VAL A O 1
ATOM 754 N N . ARG A 1 96 ? 8.331 -4.739 -13.624 1.00 85.12 96 ARG A N 1
ATOM 755 C CA . ARG A 1 96 ? 9.026 -4.109 -14.757 1.00 85.12 96 ARG A CA 1
ATOM 756 C C . ARG A 1 96 ? 9.510 -2.721 -14.315 1.00 85.12 96 ARG A C 1
ATOM 758 O O . ARG A 1 96 ? 10.288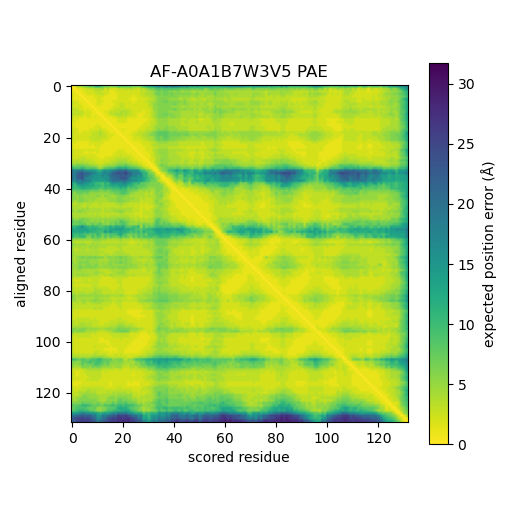 -2.634 -13.379 1.00 85.12 96 ARG A O 1
ATOM 765 N N . ARG A 1 97 ? 8.977 -1.651 -14.905 1.00 85.19 97 ARG A N 1
ATOM 766 C CA . ARG A 1 97 ? 9.287 -0.260 -14.558 1.00 85.19 97 ARG A CA 1
ATOM 767 C C . ARG A 1 97 ? 8.188 0.435 -13.756 1.00 85.19 97 ARG A C 1
ATOM 769 O O . ARG A 1 97 ? 8.208 1.652 -13.655 1.00 85.19 97 ARG A O 1
ATOM 776 N N . ARG A 1 98 ? 7.212 -0.287 -13.201 1.00 89.88 98 ARG A N 1
ATOM 777 C CA . ARG A 1 98 ? 6.136 0.318 -12.406 1.00 89.88 98 ARG A CA 1
ATOM 778 C C . ARG A 1 98 ? 6.271 -0.040 -10.937 1.00 89.88 98 ARG A C 1
ATOM 780 O O . ARG A 1 98 ? 6.286 -1.215 -10.571 1.00 89.88 98 ARG A O 1
ATOM 787 N N . LEU A 1 99 ? 6.326 0.994 -10.110 1.00 91.56 99 LEU A N 1
ATOM 788 C CA . LEU A 1 99 ? 6.197 0.899 -8.670 1.00 91.56 99 LEU A CA 1
ATOM 789 C C . LEU A 1 99 ? 4.715 0.789 -8.311 1.00 91.56 99 LEU A C 1
ATOM 791 O O . LEU A 1 99 ? 3.901 1.592 -8.770 1.00 91.56 99 LEU A O 1
ATOM 795 N N . TYR A 1 100 ? 4.388 -0.167 -7.453 1.00 93.94 100 TYR A N 1
ATOM 796 C CA . TYR A 1 100 ? 3.088 -0.286 -6.804 1.00 93.94 100 TYR A CA 1
ATOM 797 C C . TYR A 1 100 ? 3.282 -0.191 -5.300 1.00 93.94 100 TYR A C 1
ATOM 799 O O . TYR A 1 100 ? 4.131 -0.890 -4.757 1.00 93.94 100 TYR A O 1
ATOM 807 N N . LEU A 1 101 ? 2.492 0.648 -4.640 1.00 94.69 101 LEU A N 1
ATOM 808 C CA . LEU A 1 101 ? 2.434 0.777 -3.191 1.00 94.69 101 LEU A CA 1
ATOM 809 C C . LEU A 1 101 ? 1.005 0.499 -2.743 1.00 94.69 101 LEU A C 1
ATOM 811 O O . LEU A 1 101 ? 0.050 1.001 -3.332 1.00 94.69 101 LEU A O 1
ATOM 815 N N . ILE A 1 102 ? 0.860 -0.287 -1.693 1.00 95.25 102 ILE A N 1
ATOM 816 C CA . ILE A 1 102 ? -0.420 -0.712 -1.145 1.00 95.25 102 ILE A CA 1
ATOM 817 C C . ILE A 1 102 ? -0.337 -0.527 0.358 1.00 95.25 102 ILE A C 1
ATOM 819 O O . ILE A 1 102 ? 0.697 -0.820 0.955 1.00 95.25 102 ILE A O 1
ATOM 823 N N . GLY A 1 103 ? -1.401 -0.053 0.988 1.00 95.06 103 GLY A N 1
ATOM 824 C CA . GLY A 1 103 ? -1.403 0.113 2.430 1.00 95.06 103 GLY A CA 1
ATOM 825 C C . GLY A 1 103 ? -2.778 0.002 3.049 1.00 95.06 103 GLY A C 1
ATOM 826 O O . GLY A 1 103 ? -3.782 0.334 2.426 1.00 95.06 103 GLY A O 1
ATOM 827 N N . ALA A 1 104 ? -2.789 -0.428 4.301 1.00 95.94 104 ALA A N 1
ATOM 828 C CA . ALA A 1 104 ? -3.920 -0.337 5.203 1.00 95.94 104 ALA A CA 1
ATOM 829 C C . ALA A 1 104 ? -3.417 0.302 6.496 1.00 95.94 104 ALA A C 1
ATOM 831 O O . ALA A 1 104 ? -2.430 -0.166 7.066 1.00 95.94 104 ALA A O 1
ATOM 832 N N . ARG A 1 105 ? -4.066 1.377 6.940 1.00 94.69 105 ARG A N 1
ATOM 833 C CA . ARG A 1 105 ? -3.768 2.043 8.210 1.00 94.69 105 ARG A CA 1
ATOM 834 C C . ARG A 1 105 ? -5.033 2.122 9.040 1.00 94.69 105 ARG A C 1
ATOM 836 O O . ARG A 1 105 ? -6.050 2.597 8.549 1.00 94.69 105 ARG A O 1
ATOM 843 N N . THR A 1 106 ? -4.954 1.686 10.285 1.00 94.38 106 THR A N 1
ATOM 844 C CA . THR A 1 106 ? -6.072 1.690 11.227 1.00 94.38 106 THR A CA 1
ATOM 845 C C . THR A 1 106 ? -5.603 2.184 12.583 1.00 94.38 106 THR A C 1
ATOM 847 O O . THR A 1 106 ? -4.427 2.059 12.928 1.00 94.38 106 THR A O 1
ATOM 850 N N . LYS A 1 107 ? -6.508 2.792 13.343 1.00 89.69 107 LYS A N 1
ATOM 851 C CA . LYS A 1 107 ? -6.223 3.259 14.699 1.00 89.69 107 LYS A CA 1
ATOM 852 C C . LYS 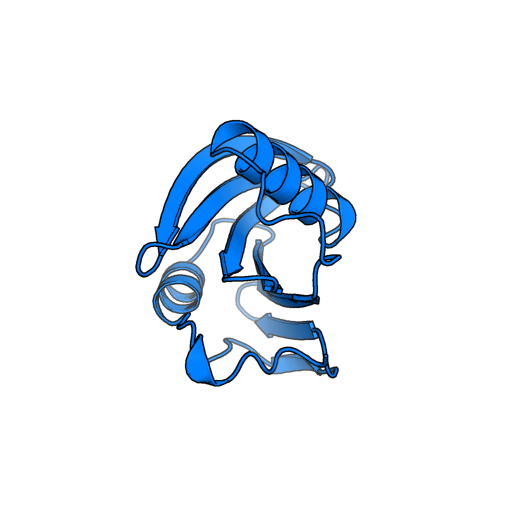A 1 107 ? -5.922 2.107 15.659 1.00 89.69 107 LYS A C 1
ATOM 854 O O . LYS A 1 107 ? -5.081 2.275 16.538 1.00 89.69 107 LYS A O 1
ATOM 859 N N . ASP A 1 108 ? -6.575 0.969 15.445 1.00 85.44 108 ASP A N 1
ATOM 860 C CA . ASP A 1 108 ? -6.494 -0.203 16.310 1.00 85.44 108 ASP A CA 1
ATOM 861 C C . ASP A 1 108 ? -5.664 -1.314 15.637 1.00 85.44 108 ASP A C 1
ATOM 863 O O . ASP A 1 108 ? -4.569 -1.068 15.124 1.00 85.44 108 ASP A O 1
ATOM 867 N N . GLU A 1 109 ? -6.158 -2.552 15.651 1.00 85.31 109 GLU A N 1
ATOM 868 C CA . GLU A 1 109 ? -5.492 -3.714 15.068 1.00 85.31 109 GLU A CA 1
ATOM 869 C C . GLU A 1 109 ? -5.941 -3.961 13.623 1.00 85.31 109 GLU A C 1
ATOM 871 O O . GLU A 1 109 ? -7.096 -3.740 13.248 1.00 85.31 109 GLU A O 1
ATOM 876 N N . LEU A 1 110 ? -5.022 -4.475 12.802 1.00 85.75 110 LEU A N 1
ATOM 877 C CA . LEU A 1 110 ? -5.331 -4.887 11.434 1.00 85.75 110 LEU A CA 1
ATOM 878 C C . LEU A 1 110 ? -6.384 -6.001 11.427 1.00 85.75 110 LEU A C 1
ATOM 880 O O . LEU A 1 110 ? -6.254 -7.019 12.105 1.00 85.75 110 LEU A O 1
ATOM 884 N N . THR A 1 111 ? -7.426 -5.808 10.623 1.00 88.38 111 THR A N 1
ATOM 885 C CA . THR A 1 111 ? -8.594 -6.692 10.572 1.00 88.38 111 THR A CA 1
ATOM 886 C C . THR A 1 111 ? -8.466 -7.757 9.480 1.00 88.38 111 THR A C 1
ATOM 888 O O . THR A 1 111 ? -7.682 -7.625 8.539 1.00 88.38 111 THR A O 1
ATOM 891 N N . THR A 1 112 ? -9.327 -8.778 9.523 1.00 91.38 112 THR A N 1
ATOM 892 C CA . THR A 1 112 ? -9.471 -9.753 8.424 1.00 91.38 112 THR A CA 1
ATOM 893 C C . THR A 1 112 ? -9.808 -9.082 7.085 1.00 91.38 112 THR A C 1
ATOM 895 O O . THR A 1 112 ? -9.403 -9.566 6.031 1.00 91.38 112 THR A O 1
ATOM 898 N N . GLU A 1 113 ? -10.525 -7.952 7.098 1.00 93.12 113 GLU A N 1
ATOM 899 C CA . GLU A 1 113 ? -10.797 -7.169 5.886 1.00 93.12 113 GLU A CA 1
ATOM 900 C C . GLU A 1 113 ? -9.503 -6.626 5.267 1.00 93.12 113 GLU A C 1
ATOM 902 O O . GLU A 1 113 ? -9.342 -6.683 4.048 1.00 93.12 113 GLU A O 1
ATOM 907 N N . ALA A 1 114 ? -8.551 -6.178 6.094 1.00 93.62 114 ALA A N 1
ATOM 908 C CA . ALA A 1 114 ? -7.238 -5.761 5.616 1.00 93.62 114 ALA A CA 1
ATOM 909 C C . ALA A 1 114 ? -6.451 -6.925 5.004 1.00 93.62 114 ALA A C 1
ATOM 911 O O . ALA A 1 114 ? -5.896 -6.769 3.917 1.00 93.62 114 ALA A O 1
ATOM 912 N N . SER A 1 115 ? -6.467 -8.108 5.625 1.00 92.62 115 SER A N 1
ATOM 913 C CA . SER A 1 115 ? -5.849 -9.306 5.035 1.00 92.62 115 SER A CA 1
ATOM 914 C C . SER A 1 115 ? -6.460 -9.647 3.672 1.00 92.62 115 SER A C 1
ATOM 916 O O . SER A 1 115 ? -5.738 -9.786 2.687 1.00 92.62 115 SER A O 1
ATOM 918 N N . ASN A 1 116 ? -7.793 -9.667 3.577 1.00 93.81 116 ASN A N 1
ATOM 919 C CA . ASN A 1 116 ? -8.503 -9.924 2.321 1.00 93.81 116 ASN A CA 1
ATOM 920 C C . ASN A 1 116 ? -8.191 -8.874 1.243 1.00 93.81 116 ASN A C 1
ATOM 922 O O . ASN A 1 116 ? -8.126 -9.198 0.056 1.00 93.81 116 ASN A O 1
ATOM 926 N N . PHE A 1 117 ? -8.012 -7.612 1.639 1.00 95.31 117 PHE A N 1
ATOM 927 C CA . PHE A 1 117 ? -7.623 -6.537 0.735 1.00 95.31 117 PHE A CA 1
ATOM 928 C C . PHE A 1 117 ? -6.268 -6.825 0.077 1.00 95.31 117 PHE A C 1
ATOM 930 O O . PHE A 1 117 ? -6.207 -6.851 -1.159 1.00 95.31 117 PHE A O 1
ATOM 937 N N . PHE A 1 118 ? -5.228 -7.118 0.866 1.00 93.94 118 PHE A N 1
ATOM 938 C CA . PHE A 1 118 ? -3.905 -7.473 0.340 1.00 93.94 118 PHE A CA 1
ATOM 939 C C . PHE A 1 118 ? -3.955 -8.749 -0.512 1.00 93.94 118 PHE A C 1
ATOM 941 O O . PHE A 1 118 ? -3.460 -8.758 -1.641 1.00 93.94 118 PHE A O 1
ATOM 948 N N . ASP A 1 119 ? -4.662 -9.783 -0.050 1.00 91.75 119 ASP A N 1
ATOM 949 C CA . ASP A 1 119 ? -4.821 -11.050 -0.776 1.00 91.75 119 ASP A CA 1
ATOM 950 C C . ASP A 1 119 ? -5.581 -10.901 -2.098 1.00 91.75 119 ASP A C 1
ATOM 952 O O . ASP A 1 119 ? -5.461 -11.748 -2.991 1.00 91.75 119 ASP A O 1
ATOM 956 N N . SER A 1 120 ? -6.365 -9.833 -2.260 1.00 91.50 120 SER A N 1
ATOM 957 C CA . SER A 1 120 ? -7.085 -9.537 -3.499 1.00 91.50 120 SER A CA 1
ATOM 958 C C . SER A 1 120 ? -6.224 -8.838 -4.552 1.00 91.50 120 SER A C 1
ATOM 960 O O . SER A 1 120 ? -6.633 -8.766 -5.716 1.00 91.50 120 SER A O 1
ATOM 962 N N . PHE A 1 121 ? -5.043 -8.331 -4.183 1.00 89.38 121 PHE A N 1
ATOM 963 C CA . PHE A 1 121 ? -4.202 -7.583 -5.106 1.00 89.38 121 PHE A CA 1
ATOM 964 C C . PHE A 1 121 ? -3.647 -8.490 -6.206 1.00 89.38 121 PHE A C 1
ATOM 966 O O . PHE A 1 121 ? -3.108 -9.574 -5.969 1.00 89.38 121 PHE A O 1
ATOM 973 N N . ARG A 1 122 ? -3.807 -8.056 -7.456 1.00 87.19 122 ARG A N 1
ATOM 974 C CA . ARG A 1 122 ? -3.332 -8.774 -8.639 1.00 87.19 122 ARG A CA 1
ATOM 975 C C . ARG A 1 122 ? -2.615 -7.798 -9.548 1.00 87.19 122 ARG A C 1
ATOM 977 O O . ARG A 1 122 ? -3.119 -6.714 -9.832 1.00 87.19 122 ARG A O 1
ATOM 984 N N . ILE A 1 123 ? -1.463 -8.227 -10.039 1.00 85.06 123 ILE A N 1
ATOM 985 C CA . ILE A 1 123 ? -0.674 -7.488 -11.013 1.00 85.06 123 ILE A CA 1
ATOM 986 C C . ILE A 1 123 ? -1.000 -8.038 -12.399 1.00 85.06 123 ILE A C 1
ATOM 988 O O . ILE A 1 123 ? -1.153 -9.244 -12.591 1.00 85.06 123 ILE A O 1
ATOM 992 N N . TYR A 1 124 ? -1.094 -7.139 -13.377 1.00 85.56 124 TYR A N 1
ATOM 993 C CA . TYR A 1 124 ? -1.311 -7.485 -14.779 1.00 85.56 124 TYR A CA 1
ATOM 994 C C . TYR A 1 124 ? -0.178 -6.893 -15.621 1.00 85.56 124 TYR A C 1
ATOM 996 O O . TYR A 1 124 ? -0.362 -5.831 -16.221 1.00 85.56 124 TYR A O 1
ATOM 1004 N N . PRO A 1 125 ? 1.001 -7.548 -15.682 1.00 82.31 125 PRO A N 1
ATOM 1005 C CA . PRO A 1 125 ? 2.178 -6.973 -16.334 1.00 82.31 125 PRO A CA 1
ATOM 1006 C C . PRO A 1 125 ? 1.956 -6.643 -17.815 1.00 82.31 125 PRO A C 1
ATOM 1008 O O . PRO A 1 125 ? 2.581 -5.727 -18.334 1.00 82.31 125 PRO A O 1
ATOM 1011 N N . SER A 1 126 ? 1.042 -7.347 -18.493 1.00 81.81 126 SER A N 1
ATOM 1012 C CA . SER A 1 126 ? 0.683 -7.100 -19.897 1.00 81.81 126 SER A CA 1
ATOM 1013 C C . SER A 1 126 ? -0.002 -5.752 -20.147 1.00 81.81 126 SER A C 1
ATOM 1015 O O . SER A 1 126 ? -0.096 -5.327 -21.293 1.00 81.81 126 SER A O 1
ATOM 1017 N N . ARG A 1 127 ? -0.488 -5.078 -19.097 1.00 79.19 127 ARG A N 1
ATOM 1018 C CA . ARG A 1 127 ? -1.137 -3.759 -19.180 1.00 79.19 127 ARG A CA 1
ATOM 1019 C C . ARG A 1 127 ? -0.194 -2.599 -18.858 1.00 79.19 127 ARG A C 1
ATOM 1021 O O . ARG A 1 127 ? -0.621 -1.448 -18.887 1.00 79.19 127 ARG A O 1
ATOM 1028 N N . ILE A 1 128 ? 1.063 -2.887 -18.525 1.00 75.00 128 ILE A N 1
ATOM 1029 C CA . ILE A 1 128 ? 2.092 -1.867 -18.323 1.00 75.00 128 ILE A CA 1
ATOM 1030 C C . ILE A 1 128 ? 2.649 -1.540 -19.709 1.00 75.00 128 ILE A C 1
ATOM 1032 O O . ILE A 1 128 ? 3.462 -2.288 -20.251 1.00 75.00 128 ILE A O 1
ATOM 1036 N N . VAL A 1 129 ? 2.135 -0.470 -20.315 1.00 66.19 129 VAL A N 1
ATOM 1037 C CA . VAL A 1 129 ? 2.632 0.034 -21.599 1.00 66.19 129 VAL A CA 1
ATOM 1038 C C . VAL A 1 129 ? 3.948 0.757 -21.328 1.00 66.19 129 VAL A C 1
ATOM 1040 O O . VAL A 1 129 ? 3.985 1.683 -20.522 1.00 66.19 129 VAL A O 1
ATOM 1043 N N . ASN A 1 130 ? 5.026 0.307 -21.967 1.00 56.50 130 ASN A N 1
ATOM 1044 C CA . ASN A 1 130 ? 6.252 1.088 -22.036 1.00 56.50 130 ASN A CA 1
ATOM 1045 C C . ASN A 1 130 ? 5.997 2.195 -23.061 1.00 56.50 130 ASN A C 1
ATOM 1047 O O . ASN A 1 130 ? 5.999 1.915 -24.260 1.00 56.50 130 ASN A O 1
ATOM 1051 N N . ASP A 1 131 ? 5.738 3.418 -22.607 1.00 50.59 131 ASP A N 1
ATOM 1052 C CA . ASP A 1 131 ? 5.870 4.569 -23.496 1.00 50.59 131 ASP A CA 1
ATOM 1053 C C . ASP A 1 131 ? 7.366 4.668 -23.851 1.00 50.59 131 ASP A C 1
ATOM 1055 O O . ASP A 1 131 ? 8.209 4.864 -22.968 1.00 50.59 131 ASP A O 1
ATOM 1059 N N . ASN A 1 132 ? 7.680 4.377 -25.119 1.00 42.69 132 ASN A N 1
ATOM 1060 C CA . ASN A 1 132 ? 9.011 4.526 -25.717 1.00 42.69 132 ASN A CA 1
ATOM 1061 C C . ASN A 1 132 ? 9.337 6.002 -25.935 1.00 42.69 132 ASN A C 1
ATOM 1063 O O . ASN A 1 132 ? 8.452 6.717 -26.459 1.00 42.69 132 ASN A O 1
#

Foldseek 3Di:
DDPAAWPDDDPFKTWHADPVQRKIKIKGKDFAPPPPPPDDLVRVVVVQVVCCCVPVVQAFDFPDKDWDADPNWTKIWTWGQHPLRKIKIKMWTCQPRMIMIIMMIGNDDDDVVNVVVVVPDDDDSVPPDPPD

Mean predi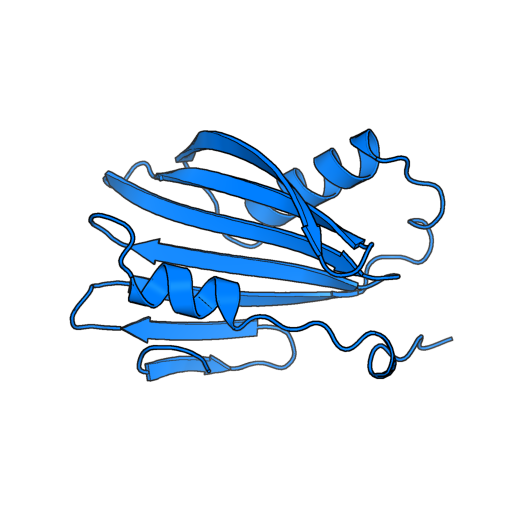cted aligned error: 4.96 Å

Sequence (132 aa):
WMPGEVAENTKNSLLTVNTLTETVYMIFHGDLPTDTDYLDSEQIREVLQTSLRKNLDIRGKVIKSTDMVIQGYPGIELLVQHSDGSQGQYQAYIVRRRLYLIGARTKDELTTEASNFFDSFRIYPSRIVNDN

Secondary structure (DSSP, 8-state):
---SEEEEE-SSEEEEEETTTTEEEEEEEEEPPSTTTT--HHHHHHHHHHHHHHHTT--EEEEEEEEEEETTEEEEEEEEEETTS-EEEEEEEEETTEEEEEEEEESSPPPHHHHHHHHT----GGG-----

Nearest PDB structures (foldseek):
  4esq-assembly1_A  TM=4.606E-01  e=4.002E-03  Mycobacterium tuberculosis H37Rv
  2h36-assembly1_X  TM=4.518E-01  e=7.429E-02  Sulfolobus islandicus filamentous virus
  2mj7-assembly1_A  TM=4.159E-01  e=9.838E-02  Homo sapiens
  4wmc-assembly2_C  TM=4.660E-01  e=9.307E-01  Klebsiella pneumoniae
  3epb-assembly1_A  TM=4.302E-01  e=1.102E+00  Homo sapiens

Radius of gyration: 14.63 Å; Cα contacts (8 Å, |Δi|>4): 243; chains: 1; bounding box: 37×23×44 Å

pLDDT: mean 87.57, std 9.87, range [42.69, 97.56]